Protein AF-A0A7X7KRD1-F1 (afdb_monomer_lite)

Radius of gyration: 26.4 Å; chains: 1; bounding box: 80×24×47 Å

Secondary structure (DSSP, 8-state):
-BSB-------GGGG-TTT---HHHHHGGGT---TTHHHHHHHHHHHHHTTPPPP-PPPPPPPPPPPPP-TT-------

pLDDT: mean 88.7, std 6.8, range [62.47, 98.19]

Foldseek 3Di:
DPPDDLAAQDALQLVPPPRHPDPRNVRNPRSPDDNCPVVVVVVVVVVVVVVDDDDPDDDPPDDDDDDDDCVPPDDDPPD

Sequence (79 aa):
LANDSIGYVPDLAAFDPKTGGGYETVLTAYSCLIPEAGDRIADRLIEMSRTLTPDSVAAPAESKPGSYWDYGRRGPDLE

Structure (mmCIF, N/CA/C/O backbone):
data_AF-A0A7X7KRD1-F1
#
_entry.id   AF-A0A7X7KRD1-F1
#
loop_
_atom_site.group_PDB
_atom_site.id
_atom_site.type_symbol
_atom_site.label_atom_id
_atom_site.label_alt_id
_atom_site.label_comp_id
_atom_site.label_asym_id
_atom_site.label_entity_id
_atom_site.label_seq_id
_atom_site.pdbx_PDB_ins_code
_atom_site.Cartn_x
_atom_site.Cartn_y
_atom_site.Cartn_z
_atom_site.occupancy
_atom_site.B_iso_or_equiv
_atom_site.auth_seq_id
_atom_site.auth_comp_id
_atom_site.auth_asym_id
_atom_site.auth_atom_id
_atom_site.pdbx_PDB_model_num
ATOM 1 N N . LEU A 1 1 ? -6.983 8.910 -3.880 1.00 66.88 1 LEU A N 1
ATOM 2 C CA . LEU A 1 1 ? -7.250 9.995 -4.852 1.00 66.88 1 LEU A CA 1
ATOM 3 C C . LEU A 1 1 ? -7.138 9.435 -6.266 1.00 66.88 1 LEU A C 1
ATOM 5 O O . LEU A 1 1 ? -6.157 9.668 -6.957 1.00 66.88 1 LEU A O 1
ATOM 9 N N . ALA A 1 2 ? -8.115 8.629 -6.664 1.00 85.00 2 ALA A N 1
ATOM 10 C CA . ALA A 1 2 ? -8.246 8.111 -8.021 1.00 85.00 2 ALA A CA 1
ATOM 11 C C . ALA A 1 2 ? -9.738 7.893 -8.244 1.00 85.00 2 ALA A C 1
ATOM 13 O O . ALA A 1 2 ? -10.359 7.180 -7.459 1.00 85.00 2 ALA A O 1
ATOM 14 N N . ASN A 1 3 ? -10.305 8.548 -9.256 1.00 93.00 3 ASN A N 1
ATOM 15 C CA . ASN A 1 3 ? -11.742 8.613 -9.555 1.00 93.00 3 ASN A CA 1
ATOM 16 C C . ASN A 1 3 ? -12.629 9.262 -8.468 1.00 93.00 3 ASN A C 1
ATOM 18 O O . ASN A 1 3 ? -13.634 9.858 -8.828 1.00 93.00 3 ASN A O 1
ATOM 22 N N . ASP A 1 4 ? -12.252 9.199 -7.185 1.00 91.81 4 ASP A N 1
ATOM 23 C CA . ASP A 1 4 ? -12.892 9.897 -6.062 1.00 91.81 4 ASP A CA 1
ATOM 24 C C . ASP A 1 4 ? -11.973 9.934 -4.806 1.00 91.81 4 ASP A C 1
ATOM 26 O O . ASP A 1 4 ? -10.785 9.559 -4.857 1.00 91.81 4 ASP A O 1
ATOM 30 N N . SER A 1 5 ? -12.515 10.388 -3.669 1.00 90.38 5 SER A N 1
ATOM 31 C CA . SER A 1 5 ? -11.869 10.467 -2.357 1.00 90.38 5 SER A CA 1
ATOM 32 C C . SER A 1 5 ? -12.777 9.964 -1.227 1.00 90.38 5 SER A C 1
ATOM 34 O O . SER A 1 5 ? -13.799 10.571 -0.926 1.00 90.38 5 SER A O 1
ATOM 36 N N . ILE A 1 6 ? -12.342 8.907 -0.531 1.00 90.50 6 ILE A N 1
ATOM 37 C CA . ILE A 1 6 ? -13.031 8.323 0.638 1.00 90.50 6 ILE A CA 1
ATOM 38 C C . ILE A 1 6 ? -12.139 8.318 1.893 1.00 90.50 6 ILE A C 1
ATOM 40 O O . ILE A 1 6 ? -12.322 7.519 2.803 1.00 90.50 6 ILE A O 1
ATOM 44 N N . GLY A 1 7 ? -11.139 9.200 1.944 1.00 89.69 7 GLY A N 1
ATOM 45 C CA . GLY A 1 7 ? -10.200 9.289 3.064 1.00 89.69 7 GLY A CA 1
ATOM 46 C C . GLY A 1 7 ? -9.224 8.122 3.154 1.00 89.69 7 GLY A C 1
ATOM 47 O O . GLY A 1 7 ? -8.797 7.575 2.135 1.00 89.69 7 GLY A O 1
ATOM 48 N N . TYR A 1 8 ? -8.834 7.800 4.386 1.00 91.38 8 TYR A N 1
ATOM 49 C CA . TYR A 1 8 ? -7.918 6.704 4.680 1.00 91.38 8 TYR A CA 1
ATOM 50 C C . TYR A 1 8 ? -8.680 5.390 4.826 1.00 91.38 8 TYR A C 1
ATOM 52 O O . TYR A 1 8 ? -9.769 5.348 5.401 1.00 91.38 8 TYR A O 1
ATOM 60 N N . VAL A 1 9 ? -8.063 4.317 4.334 1.00 93.44 9 VAL A N 1
ATOM 61 C CA . VAL A 1 9 ? -8.532 2.940 4.494 1.00 93.44 9 VAL A CA 1
ATOM 62 C C . VAL A 1 9 ? -7.443 2.181 5.260 1.00 93.44 9 VAL A C 1
ATOM 64 O O . VAL A 1 9 ? -6.473 1.750 4.636 1.00 93.44 9 VAL A O 1
ATOM 67 N N . PRO A 1 10 ? -7.532 2.102 6.600 1.00 91.31 10 PRO A N 1
ATOM 68 C CA . PRO A 1 10 ? -6.568 1.370 7.416 1.00 91.31 10 PRO A CA 1
ATOM 69 C C . PRO A 1 10 ? -6.677 -0.146 7.199 1.00 91.31 10 PRO A C 1
ATOM 71 O O . PRO A 1 10 ? -7.703 -0.639 6.726 1.00 91.31 10 PRO A O 1
ATOM 74 N N . ASP A 1 11 ? -5.632 -0.883 7.571 1.00 91.06 11 ASP A N 1
ATOM 75 C CA . ASP A 1 11 ? -5.707 -2.339 7.707 1.00 91.06 11 ASP A CA 1
ATOM 76 C C . ASP A 1 11 ? -6.415 -2.743 9.015 1.00 91.06 11 ASP A C 1
ATOM 78 O O . ASP A 1 11 ? -6.672 -1.915 9.894 1.00 91.06 11 ASP A O 1
ATOM 82 N N . LEU A 1 12 ? -6.736 -4.031 9.169 1.00 91.50 12 LEU A N 1
ATOM 83 C CA . LEU A 1 12 ? -7.403 -4.527 10.378 1.00 91.50 12 LEU A CA 1
ATOM 84 C C . LEU A 1 12 ? -6.577 -4.328 11.658 1.00 91.50 12 LEU A C 1
ATOM 86 O O . LEU A 1 12 ? -7.155 -4.145 12.730 1.00 91.50 12 LEU A O 1
ATOM 90 N N . ALA A 1 13 ? -5.244 -4.348 11.571 1.00 91.88 13 ALA A N 1
ATOM 91 C CA . ALA A 1 13 ? -4.375 -4.190 12.736 1.00 91.88 13 ALA A CA 1
ATOM 92 C C . ALA A 1 13 ? -4.486 -2.782 13.342 1.00 91.88 13 ALA A C 1
ATOM 94 O O . ALA A 1 13 ? -4.407 -2.623 14.562 1.00 91.88 13 ALA A O 1
ATOM 95 N N . ALA A 1 14 ? -4.752 -1.770 12.514 1.00 91.75 14 ALA A N 1
ATOM 96 C CA . ALA A 1 14 ? -5.007 -0.406 12.962 1.00 91.75 14 ALA A CA 1
ATOM 97 C C . ALA A 1 14 ? -6.276 -0.269 13.830 1.00 91.75 14 ALA A C 1
ATOM 99 O O . ALA A 1 14 ? -6.386 0.686 14.599 1.00 91.75 14 ALA A O 1
ATOM 100 N N . PHE A 1 15 ? -7.206 -1.229 13.775 1.00 90.50 15 PHE A N 1
ATOM 101 C CA . PHE A 1 15 ? -8.400 -1.266 14.627 1.00 90.50 15 PHE A CA 1
ATOM 102 C C . PHE A 1 15 ? -8.219 -2.089 15.914 1.00 90.50 15 PHE A C 1
ATOM 104 O O . PHE A 1 15 ? -9.170 -2.210 16.691 1.00 90.50 15 PHE A O 1
ATOM 111 N N . ASP A 1 16 ? -7.027 -2.642 16.180 1.00 92.06 16 ASP A N 1
ATOM 112 C CA . ASP A 1 16 ? -6.776 -3.359 17.431 1.00 92.06 16 ASP A CA 1
ATOM 113 C C . ASP A 1 16 ? -6.937 -2.413 18.642 1.00 92.06 16 ASP A C 1
ATOM 115 O O . ASP A 1 16 ? -6.314 -1.349 18.694 1.00 92.06 16 ASP A O 1
ATOM 119 N N . PRO A 1 17 ? -7.737 -2.777 19.658 1.00 91.25 17 PRO A N 1
ATOM 120 C CA . PRO A 1 17 ? -8.040 -1.885 20.776 1.00 91.25 17 PRO A CA 1
ATOM 121 C C . PRO A 1 17 ? -6.858 -1.637 21.728 1.00 91.25 17 PRO A C 1
ATOM 123 O O . PRO A 1 17 ? -6.959 -0.773 22.598 1.00 91.25 17 PRO A O 1
ATOM 126 N N . LYS A 1 18 ? -5.768 -2.408 21.631 1.00 94.88 18 LYS A N 1
ATOM 127 C CA . LYS A 1 18 ? -4.592 -2.319 22.511 1.00 94.88 18 LYS A CA 1
ATOM 128 C C . LYS A 1 18 ? -3.375 -1.737 21.802 1.00 94.88 18 LYS A C 1
ATOM 130 O O . LYS A 1 18 ? -2.615 -1.005 22.430 1.00 94.88 18 LYS A O 1
ATOM 135 N N . THR A 1 19 ? -3.164 -2.099 20.542 1.00 94.75 19 THR A N 1
ATOM 136 C CA . THR A 1 19 ? -1.969 -1.747 19.763 1.00 94.75 19 THR A CA 1
ATOM 137 C C . THR A 1 19 ? -2.273 -0.931 18.513 1.00 94.75 19 THR A C 1
ATOM 139 O O . THR A 1 19 ? -1.337 -0.437 17.891 1.00 94.75 19 THR A O 1
ATOM 142 N N . GLY A 1 20 ? -3.546 -0.811 18.132 1.00 91.62 20 GLY A N 1
ATOM 143 C CA . GLY A 1 20 ? -3.993 -0.032 16.982 1.00 91.62 20 GLY A CA 1
ATOM 144 C C . GLY A 1 20 ? -4.122 1.465 17.280 1.00 91.62 20 GLY A C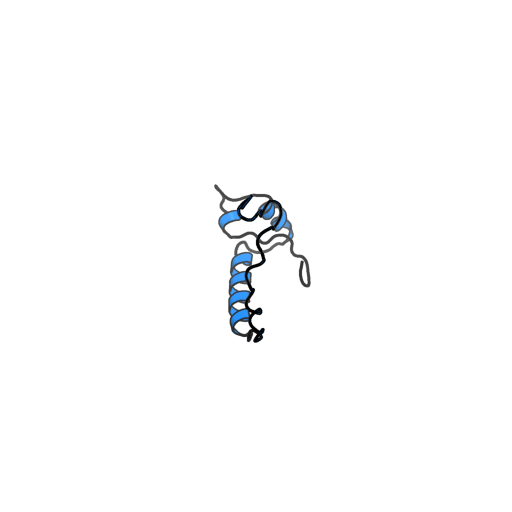 1
ATOM 145 O O . GLY A 1 20 ? -3.511 2.009 18.202 1.00 91.62 20 GLY A O 1
ATOM 146 N N . GLY A 1 21 ? -4.941 2.150 16.484 1.00 89.12 21 GLY A N 1
ATOM 147 C CA . GLY A 1 21 ? -5.120 3.599 16.502 1.00 89.12 21 GLY A CA 1
ATOM 148 C C . GLY A 1 21 ? -4.302 4.293 15.413 1.00 89.12 21 GLY A C 1
ATOM 149 O O . GLY A 1 21 ? -4.145 3.767 14.315 1.00 89.12 21 GLY A O 1
ATOM 150 N N . GLY A 1 22 ? -3.821 5.503 15.696 1.00 87.38 22 GLY A N 1
ATOM 151 C CA . GLY A 1 22 ? -3.054 6.305 14.741 1.00 87.38 22 GLY A CA 1
ATOM 152 C C . GLY A 1 22 ? -3.892 7.303 13.941 1.00 87.38 22 GLY A C 1
ATOM 153 O O . GLY A 1 22 ? -5.116 7.388 14.068 1.00 87.38 22 GLY A O 1
ATOM 154 N N . TYR A 1 23 ? -3.194 8.108 13.144 1.00 83.94 23 TYR A N 1
ATOM 155 C CA . TYR A 1 23 ? -3.770 9.219 12.386 1.00 83.94 23 TYR A CA 1
ATOM 156 C C . TYR A 1 23 ? -4.806 8.732 11.365 1.00 83.94 23 TYR A C 1
ATOM 158 O O . TYR A 1 23 ? -5.903 9.280 11.257 1.00 83.94 23 TYR A O 1
ATOM 166 N N . GLU A 1 24 ? -4.481 7.646 10.676 1.00 79.88 24 GLU A N 1
ATOM 167 C CA . GLU A 1 24 ? -5.284 7.019 9.636 1.00 79.88 24 GLU A CA 1
ATOM 168 C C . GLU A 1 24 ? -6.618 6.494 10.188 1.00 79.88 24 GLU A C 1
ATOM 170 O O . GLU A 1 24 ? -7.663 6.695 9.569 1.00 79.88 24 GLU A O 1
ATOM 175 N N . THR A 1 25 ? -6.611 5.902 11.387 1.00 84.12 25 THR A N 1
ATOM 176 C CA . THR A 1 25 ? -7.813 5.374 12.056 1.00 84.12 25 THR A CA 1
ATOM 177 C C . THR A 1 25 ? -8.755 6.490 12.514 1.00 84.12 25 THR A C 1
ATOM 179 O O . THR A 1 25 ? -9.970 6.358 12.398 1.00 84.12 25 THR A O 1
ATOM 182 N N . VAL A 1 26 ? -8.230 7.635 12.969 1.00 81.88 26 VAL A N 1
ATOM 183 C CA . VAL A 1 26 ? -9.062 8.810 13.305 1.00 81.88 26 VAL A CA 1
ATOM 184 C C . VAL A 1 26 ? -9.736 9.372 12.053 1.00 81.88 26 VAL A C 1
ATOM 186 O O . VAL A 1 26 ? -10.914 9.730 12.077 1.00 81.88 26 VAL A O 1
ATOM 189 N N . LEU A 1 27 ? -9.003 9.430 10.942 1.00 79.19 27 LEU A N 1
ATOM 190 C CA . LEU A 1 27 ? -9.506 9.996 9.695 1.00 79.19 27 LEU A CA 1
ATOM 191 C C . LEU A 1 27 ? -10.374 9.045 8.869 1.00 79.19 27 LEU A C 1
ATOM 193 O O . LEU A 1 27 ? -11.002 9.505 7.921 1.00 79.19 27 LEU A O 1
ATOM 197 N N . THR A 1 28 ? -10.477 7.765 9.228 1.00 83.19 28 THR A N 1
ATOM 198 C CA . THR A 1 28 ? -11.451 6.851 8.606 1.00 83.19 28 THR A CA 1
ATO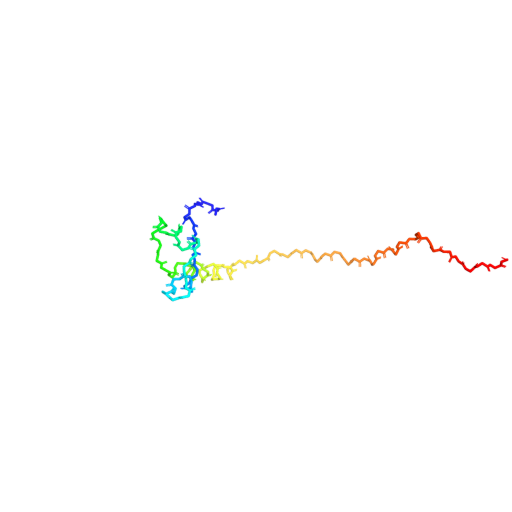M 199 C C . THR A 1 28 ? -12.878 7.057 9.143 1.00 83.19 28 THR A C 1
ATOM 201 O O . THR A 1 28 ? -13.847 6.589 8.549 1.00 83.19 28 THR A O 1
ATOM 204 N N . ALA A 1 29 ? -13.050 7.815 10.237 1.00 77.50 29 ALA A N 1
ATOM 205 C CA . ALA A 1 29 ? -14.350 8.014 10.885 1.00 77.50 29 ALA A CA 1
ATOM 206 C C . ALA A 1 29 ? -15.422 8.631 9.963 1.00 77.50 29 ALA A C 1
ATOM 208 O O . ALA A 1 29 ? -16.606 8.342 10.129 1.00 77.50 29 ALA A O 1
ATOM 209 N N . TYR A 1 30 ? -15.028 9.453 8.982 1.00 84.94 30 TYR A N 1
ATOM 210 C CA . TYR A 1 30 ? -15.963 10.051 8.017 1.00 84.94 30 TYR A CA 1
ATOM 211 C C . TYR A 1 30 ? -16.201 9.184 6.774 1.00 84.94 30 TYR A C 1
ATOM 213 O O . TYR A 1 30 ? -17.145 9.431 6.028 1.00 84.94 30 TYR A O 1
ATOM 221 N N . SER A 1 31 ? -15.357 8.177 6.543 1.00 87.19 31 SER A N 1
ATOM 222 C CA . SER A 1 31 ? -15.451 7.278 5.393 1.00 87.19 31 SER A CA 1
ATOM 223 C C . SER A 1 31 ? -16.643 6.323 5.505 1.00 87.19 31 SER A C 1
ATOM 225 O O . SER A 1 31 ? -17.111 5.808 4.493 1.00 87.19 31 SER A O 1
ATOM 227 N N . CYS A 1 32 ? -17.128 6.078 6.731 1.00 86.75 32 CYS A N 1
ATOM 228 C CA . CYS A 1 32 ? -18.224 5.153 7.054 1.00 86.75 32 CYS A CA 1
ATOM 229 C C . CYS A 1 32 ? -18.054 3.743 6.449 1.00 86.75 32 CYS A C 1
ATOM 231 O O . CYS A 1 32 ? -19.036 3.049 6.181 1.00 86.75 32 CYS A O 1
ATOM 233 N N . LEU A 1 33 ? -16.808 3.320 6.225 1.00 91.19 33 LEU A N 1
ATOM 234 C CA . LEU A 1 33 ? -16.470 1.988 5.739 1.00 91.19 33 LEU A CA 1
ATOM 235 C C . LEU A 1 33 ? -16.475 0.981 6.896 1.00 91.19 33 LEU A C 1
ATOM 237 O O . LEU A 1 33 ? -16.307 1.343 8.059 1.00 91.19 33 LEU A O 1
ATOM 241 N N . ILE A 1 34 ? -16.651 -0.298 6.564 1.00 92.62 34 ILE A N 1
ATOM 242 C CA . ILE A 1 34 ? -16.434 -1.389 7.522 1.00 92.62 34 ILE A CA 1
ATOM 243 C C . ILE A 1 34 ? -14.924 -1.598 7.757 1.00 92.62 34 ILE A C 1
ATOM 245 O O . ILE A 1 34 ? -14.149 -1.329 6.834 1.00 92.62 34 ILE A O 1
ATOM 249 N N . PRO A 1 35 ? -14.488 -2.101 8.928 1.00 91.06 35 PRO A N 1
ATOM 250 C CA . PRO A 1 35 ? -13.066 -2.327 9.223 1.00 91.06 35 PRO A CA 1
ATOM 251 C C . PRO A 1 35 ? -12.336 -3.201 8.190 1.00 91.06 35 PRO A C 1
ATOM 253 O O . PRO A 1 35 ? -11.171 -2.971 7.890 1.00 91.06 35 PRO A O 1
ATOM 256 N N . GLU A 1 36 ? -13.035 -4.160 7.582 1.00 93.62 36 GLU A N 1
ATOM 257 C CA . GLU A 1 36 ? -12.499 -5.091 6.582 1.00 93.62 36 GLU A CA 1
ATOM 258 C C . GLU A 1 36 ? -12.376 -4.474 5.175 1.00 93.62 36 GLU A C 1
ATOM 260 O O . GLU A 1 36 ? -12.056 -5.171 4.209 1.00 93.62 36 GLU A O 1
ATOM 265 N N . ALA A 1 37 ? -12.690 -3.186 4.997 1.00 93.38 37 ALA A N 1
ATOM 266 C CA . ALA A 1 37 ? -12.715 -2.561 3.676 1.00 93.38 37 ALA A CA 1
ATOM 267 C C . ALA A 1 37 ? -11.355 -2.621 2.963 1.00 93.38 37 ALA A C 1
ATOM 269 O O . ALA A 1 37 ? -11.331 -2.872 1.758 1.00 93.38 37 ALA A O 1
ATOM 270 N N . GLY A 1 38 ? -10.247 -2.441 3.692 1.00 92.44 38 GLY A N 1
ATOM 271 C CA . GLY A 1 38 ? -8.892 -2.542 3.139 1.00 92.44 38 GLY A CA 1
ATOM 272 C C . GLY A 1 38 ? -8.630 -3.905 2.499 1.00 92.44 38 GLY A C 1
ATOM 273 O O . GLY A 1 38 ? -8.295 -3.976 1.315 1.00 92.44 38 GLY A O 1
ATOM 274 N N . ASP A 1 39 ? -8.892 -4.980 3.245 1.00 94.50 39 ASP A N 1
ATOM 275 C CA . ASP A 1 39 ? -8.689 -6.356 2.782 1.00 94.50 39 ASP A CA 1
ATOM 276 C C . ASP A 1 39 ? -9.579 -6.680 1.578 1.00 94.50 39 ASP A C 1
ATOM 278 O O . ASP A 1 39 ? -9.109 -7.184 0.560 1.00 94.50 39 ASP A O 1
ATOM 282 N N . ARG A 1 40 ? -10.860 -6.293 1.627 1.00 95.81 40 ARG A N 1
ATOM 283 C CA . ARG A 1 40 ? -11.802 -6.529 0.520 1.00 95.81 40 ARG A CA 1
ATOM 284 C C . ARG A 1 40 ? -11.400 -5.806 -0.764 1.00 95.81 40 ARG A C 1
ATOM 286 O O . ARG A 1 40 ? -11.600 -6.341 -1.857 1.00 95.81 40 ARG A O 1
ATOM 293 N N . ILE A 1 41 ? -10.878 -4.583 -0.651 1.00 95.31 41 ILE A N 1
ATOM 294 C CA . ILE A 1 41 ? -10.361 -3.830 -1.799 1.00 95.31 41 ILE A CA 1
ATOM 295 C C . ILE A 1 41 ? -9.138 -4.552 -2.367 1.00 95.31 41 ILE A C 1
ATOM 297 O O . ILE A 1 41 ? -9.085 -4.775 -3.577 1.00 95.31 41 ILE A O 1
ATOM 301 N N . ALA A 1 42 ? -8.192 -4.951 -1.514 1.00 96.06 42 ALA A N 1
ATOM 302 C CA . ALA A 1 42 ? -6.997 -5.673 -1.934 1.00 96.06 42 ALA A CA 1
ATOM 303 C C . ALA A 1 42 ? -7.351 -6.983 -2.656 1.00 96.06 42 ALA A C 1
ATOM 305 O O . ALA A 1 42 ? -6.912 -7.189 -3.788 1.00 96.06 42 ALA A O 1
ATOM 306 N N . ASP A 1 43 ? -8.216 -7.810 -2.067 1.00 97.31 43 ASP A N 1
ATOM 307 C CA . ASP A 1 43 ? -8.671 -9.076 -2.648 1.00 97.31 43 ASP A CA 1
ATOM 308 C C . ASP A 1 43 ? -9.291 -8.875 -4.032 1.00 97.31 43 ASP A C 1
ATOM 310 O O . ASP A 1 43 ? -8.947 -9.572 -4.994 1.00 97.31 43 ASP A O 1
ATOM 314 N N . ARG A 1 44 ? -10.173 -7.876 -4.165 1.00 97.81 44 ARG A N 1
ATOM 315 C CA . ARG A 1 44 ? -10.848 -7.600 -5.434 1.00 97.81 44 ARG A CA 1
ATOM 316 C C . ARG A 1 44 ? -9.886 -7.076 -6.497 1.00 97.81 44 ARG A C 1
ATOM 318 O O . ARG A 1 44 ? -10.019 -7.440 -7.664 1.00 97.81 44 ARG A O 1
ATOM 325 N N . LEU A 1 45 ? -8.920 -6.241 -6.117 1.00 97.19 45 LEU A N 1
ATOM 326 C CA . LEU A 1 45 ? -7.892 -5.743 -7.033 1.00 97.19 45 LEU A CA 1
ATOM 327 C C . LEU A 1 45 ? -6.947 -6.861 -7.479 1.00 97.19 45 LEU A C 1
ATOM 329 O O . LEU A 1 45 ? -6.598 -6.915 -8.657 1.00 97.19 45 LEU A O 1
ATOM 333 N N . ILE A 1 46 ? -6.580 -7.781 -6.585 1.00 97.88 46 ILE A N 1
ATOM 334 C CA . ILE A 1 46 ? -5.786 -8.966 -6.926 1.00 97.88 46 ILE A CA 1
ATOM 335 C C . ILE A 1 46 ? -6.554 -9.839 -7.921 1.00 97.88 46 ILE A C 1
ATOM 337 O O . ILE A 1 46 ? -6.004 -10.205 -8.960 1.00 97.88 46 ILE A O 1
ATOM 341 N N . GLU A 1 47 ? -7.829 -10.130 -7.658 1.00 98.19 47 GLU A N 1
ATOM 342 C CA . GLU A 1 47 ? -8.680 -10.883 -8.584 1.00 98.19 47 GLU A CA 1
ATOM 343 C C . GLU A 1 47 ? -8.782 -10.191 -9.950 1.00 98.19 47 GLU A C 1
ATOM 345 O O . GLU A 1 47 ? -8.573 -10.825 -10.984 1.00 98.19 47 GLU A O 1
ATOM 350 N N . MET A 1 48 ? -9.027 -8.880 -9.963 1.00 98.06 48 MET A N 1
ATOM 351 C CA . MET A 1 48 ? -9.120 -8.095 -11.191 1.00 98.06 48 MET A CA 1
ATOM 352 C C . MET A 1 48 ? -7.794 -8.079 -11.956 1.00 98.06 48 MET A C 1
ATOM 354 O O . MET A 1 48 ? -7.790 -8.258 -13.171 1.00 98.06 48 MET A O 1
ATOM 358 N N . SER A 1 49 ? -6.660 -7.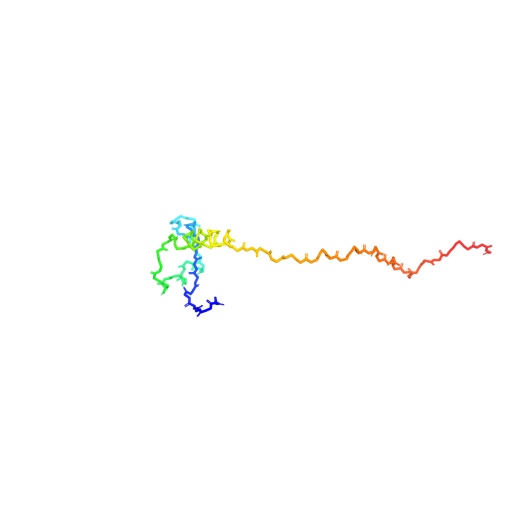926 -11.269 1.00 97.44 49 SER A N 1
ATOM 359 C CA . SER A 1 49 ? -5.339 -7.895 -11.906 1.00 97.44 49 SER A CA 1
ATOM 360 C C . SER A 1 49 ? -5.021 -9.182 -12.668 1.00 97.44 49 SER A C 1
ATOM 362 O O . SER A 1 49 ? -4.399 -9.120 -13.723 1.00 97.44 49 SER A O 1
ATOM 364 N N . ARG A 1 50 ? -5.525 -10.338 -12.210 1.00 96.81 50 ARG A N 1
ATOM 365 C CA . ARG A 1 50 ? -5.368 -11.631 -12.901 1.00 96.81 50 ARG A CA 1
ATOM 366 C C . ARG A 1 50 ? -6.075 -11.683 -14.256 1.00 96.81 50 ARG A C 1
ATOM 368 O O . ARG A 1 50 ? -5.764 -12.552 -15.063 1.00 96.81 50 ARG A O 1
ATOM 375 N N . THR A 1 51 ? -7.024 -10.782 -14.502 1.00 97.38 51 THR A N 1
ATOM 376 C CA . THR A 1 51 ? -7.719 -10.659 -15.794 1.00 97.38 51 THR A CA 1
ATO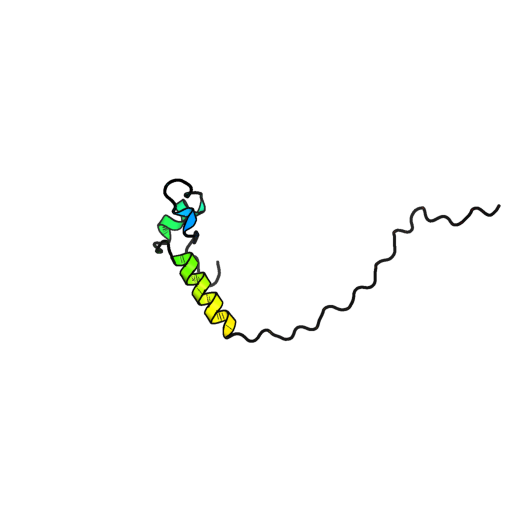M 377 C C . THR A 1 51 ? -6.982 -9.752 -16.778 1.00 97.38 51 THR A C 1
ATOM 379 O O . THR A 1 51 ? -7.312 -9.729 -17.962 1.00 97.38 51 THR A O 1
ATOM 382 N N . LEU A 1 52 ? -5.978 -9.008 -16.308 1.00 96.50 52 LEU A N 1
ATOM 383 C CA . LEU A 1 52 ? -5.188 -8.113 -17.137 1.00 96.50 52 LEU A CA 1
ATOM 384 C C . LEU A 1 52 ? -4.035 -8.888 -17.771 1.00 96.50 52 LEU A C 1
ATOM 386 O O . LEU A 1 52 ? -3.369 -9.689 -17.119 1.00 96.50 52 LEU A O 1
ATOM 390 N N . THR A 1 53 ? -3.780 -8.625 -19.049 1.00 94.12 53 THR A N 1
ATOM 391 C CA . THR A 1 53 ? -2.568 -9.098 -19.723 1.00 94.12 53 THR A CA 1
ATOM 392 C C . THR A 1 53 ? -1.527 -7.986 -19.634 1.00 94.12 53 THR A C 1
ATOM 394 O O . THR A 1 53 ? -1.783 -6.904 -20.167 1.00 94.12 53 THR A O 1
ATOM 397 N N . PRO A 1 54 ? -0.388 -8.195 -18.948 1.00 90.50 54 PRO A N 1
ATOM 398 C CA . PRO A 1 54 ? 0.693 -7.220 -18.942 1.00 90.50 54 PRO A CA 1
ATOM 399 C C . PRO A 1 54 ? 1.194 -6.976 -20.364 1.00 90.50 54 PRO A C 1
ATOM 401 O O . PRO A 1 54 ? 1.333 -7.921 -21.142 1.00 90.50 54 PRO A O 1
ATOM 404 N N . ASP A 1 55 ? 1.484 -5.721 -20.693 1.00 89.25 55 ASP A N 1
ATOM 405 C CA . ASP A 1 55 ? 2.106 -5.401 -21.973 1.00 89.25 55 ASP A CA 1
ATOM 406 C C . ASP A 1 55 ? 3.544 -5.942 -22.016 1.00 89.25 55 ASP A C 1
ATOM 408 O O . ASP A 1 55 ? 4.255 -5.960 -21.002 1.00 89.25 55 ASP A O 1
ATOM 412 N N . SER A 1 56 ? 3.990 -6.383 -23.191 1.00 86.50 56 SER A N 1
ATOM 413 C CA . SER A 1 56 ? 5.366 -6.828 -23.384 1.00 86.50 56 SER A CA 1
ATOM 414 C C . SER A 1 56 ? 6.258 -5.608 -23.585 1.00 86.50 56 SER A C 1
ATOM 416 O O . SER A 1 56 ? 6.506 -5.172 -24.709 1.00 86.50 56 SER A O 1
ATOM 418 N N . VAL A 1 57 ? 6.743 -5.033 -22.488 1.00 87.25 57 VAL A N 1
ATOM 419 C CA . VAL A 1 57 ? 7.738 -3.962 -22.563 1.00 87.25 57 VAL A CA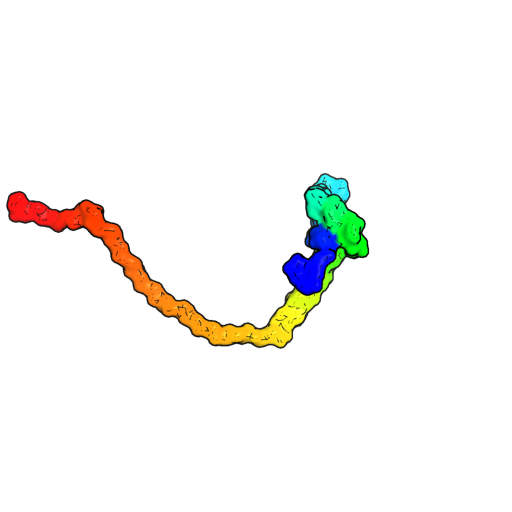 1
ATOM 420 C C . VAL A 1 57 ? 9.096 -4.583 -22.881 1.00 87.25 57 VAL A C 1
ATOM 422 O O . VAL A 1 57 ? 9.508 -5.558 -22.249 1.00 87.25 57 VAL A O 1
ATOM 425 N N . ALA A 1 58 ? 9.791 -4.031 -23.878 1.00 87.19 58 ALA A N 1
ATOM 426 C CA . ALA A 1 58 ? 11.142 -4.465 -24.206 1.00 87.19 58 ALA A CA 1
ATOM 427 C C . ALA A 1 58 ? 12.047 -4.344 -22.972 1.00 87.19 58 ALA A C 1
ATOM 429 O O . ALA A 1 58 ? 11.983 -3.354 -22.239 1.00 87.19 58 ALA A O 1
ATOM 430 N N . ALA A 1 59 ? 12.901 -5.346 -22.755 1.00 86.56 59 ALA A N 1
ATOM 431 C CA . ALA A 1 59 ? 13.896 -5.272 -21.696 1.00 86.56 59 ALA A CA 1
ATOM 432 C C . ALA A 1 59 ? 14.750 -4.001 -21.874 1.00 86.56 59 ALA A C 1
ATOM 434 O O . ALA A 1 59 ? 15.081 -3.647 -23.014 1.00 86.56 59 ALA A O 1
ATOM 435 N N . PRO A 1 60 ? 15.110 -3.306 -20.779 1.00 86.81 60 PRO A N 1
ATOM 436 C CA . PRO A 1 60 ? 16.035 -2.190 -20.868 1.00 86.81 60 PRO A CA 1
ATOM 437 C C . PRO A 1 60 ? 17.335 -2.662 -21.522 1.00 86.81 60 PRO A C 1
ATOM 439 O O . PRO A 1 60 ? 17.786 -3.787 -21.295 1.00 86.81 60 PRO A O 1
ATOM 442 N N . ALA A 1 61 ? 17.923 -1.801 -22.353 1.00 89.75 61 ALA A N 1
ATOM 443 C CA . ALA A 1 61 ? 19.200 -2.100 -22.978 1.00 89.75 61 ALA A CA 1
ATOM 444 C C . ALA A 1 61 ? 20.247 -2.416 -21.902 1.00 89.75 61 ALA A C 1
ATOM 446 O O . ALA A 1 61 ? 20.291 -1.765 -20.854 1.00 89.75 61 ALA A O 1
ATOM 447 N N . GLU A 1 62 ? 21.097 -3.403 -22.175 1.00 91.88 62 GLU A N 1
ATOM 448 C CA . GLU A 1 62 ? 22.185 -3.762 -21.277 1.00 91.88 62 GLU A CA 1
ATOM 449 C C . GLU A 1 62 ? 23.091 -2.542 -21.057 1.00 91.88 62 GLU A C 1
ATOM 451 O O . GLU A 1 62 ? 23.631 -1.956 -22.003 1.00 91.88 62 GLU A O 1
ATOM 456 N N . SER A 1 63 ? 23.225 -2.114 -19.801 1.00 89.12 63 SER A N 1
ATOM 457 C CA . SER A 1 63 ? 24.087 -0.987 -19.470 1.00 89.12 63 SER A CA 1
ATOM 458 C C . SER A 1 63 ? 25.542 -1.425 -19.560 1.00 89.12 63 SER A C 1
ATOM 460 O O . SER A 1 63 ? 25.951 -2.377 -18.895 1.00 89.12 63 SER A O 1
ATOM 462 N N . LYS A 1 64 ? 26.355 -0.685 -20.311 1.00 90.81 64 LYS A N 1
ATOM 463 C CA . LYS A 1 64 ? 27.809 -0.816 -20.203 1.00 90.81 64 LYS A CA 1
ATOM 464 C C . LYS A 1 64 ? 28.266 -0.130 -18.912 1.00 90.81 64 LYS A C 1
ATOM 466 O O . LYS A 1 64 ? 27.767 0.962 -18.628 1.00 90.81 64 LYS A O 1
ATOM 471 N N . PRO A 1 65 ? 29.203 -0.718 -18.146 1.00 90.12 65 PRO A N 1
ATOM 472 C CA . PRO A 1 65 ? 29.838 -0.014 -17.041 1.00 90.12 65 PRO A CA 1
ATOM 473 C C . PRO A 1 65 ? 30.343 1.353 -17.506 1.00 90.12 65 PRO A C 1
ATOM 475 O O . PRO A 1 65 ? 30.958 1.466 -18.569 1.00 90.12 65 PRO A O 1
ATOM 478 N N . GLY A 1 66 ? 30.055 2.392 -16.723 1.00 87.06 66 GLY A N 1
ATOM 479 C CA . GLY A 1 66 ? 30.607 3.718 -16.970 1.00 87.06 66 GLY A CA 1
ATOM 480 C C . GLY A 1 66 ? 32.130 3.716 -16.828 1.00 87.06 66 GLY A C 1
ATOM 481 O O . GLY A 1 66 ? 32.719 2.835 -16.200 1.00 87.06 66 GLY A O 1
ATOM 482 N N . SER A 1 67 ? 32.779 4.725 -17.396 1.00 88.00 67 SER A N 1
ATOM 483 C CA . SER A 1 67 ? 34.206 4.937 -17.162 1.00 88.00 67 SER A CA 1
ATOM 484 C C . SER A 1 67 ? 34.444 5.389 -15.722 1.00 88.00 67 SER A C 1
ATOM 486 O O . SER A 1 67 ? 33.716 6.235 -15.202 1.00 88.00 67 SER A O 1
ATOM 488 N N . TYR A 1 68 ? 35.497 4.871 -15.085 1.00 84.69 68 TYR A N 1
ATOM 489 C CA . TYR A 1 68 ? 35.991 5.442 -13.832 1.00 84.69 68 TYR A CA 1
ATOM 490 C C . TYR A 1 68 ? 36.406 6.899 -14.041 1.00 84.69 68 TYR A C 1
ATOM 492 O O . TYR A 1 68 ? 36.973 7.232 -15.087 1.00 84.69 68 TYR A O 1
ATOM 500 N N . TRP A 1 69 ? 36.199 7.716 -13.007 1.00 84.06 69 TRP A N 1
ATOM 501 C CA . TRP A 1 69 ? 36.725 9.076 -12.916 1.00 84.06 69 TRP A CA 1
ATOM 502 C C . TRP A 1 69 ? 38.230 9.086 -13.247 1.00 84.06 69 TRP A C 1
ATOM 504 O O . TRP A 1 69 ? 38.983 8.211 -12.803 1.00 84.06 69 TRP A O 1
ATOM 514 N N . ASP A 1 70 ? 38.659 10.014 -14.099 1.00 81.31 70 ASP A N 1
ATOM 515 C CA . ASP A 1 70 ? 40.021 10.069 -14.647 1.00 81.31 70 ASP A CA 1
ATOM 516 C C . ASP A 1 70 ? 40.940 11.046 -13.898 1.00 81.31 70 ASP A C 1
ATOM 518 O O . ASP A 1 70 ? 42.161 10.991 -14.056 1.00 81.31 70 ASP A O 1
ATOM 522 N N . TYR A 1 71 ? 40.383 11.891 -13.026 1.00 83.12 71 TYR A N 1
ATOM 523 C CA . TYR A 1 71 ? 41.163 12.811 -12.206 1.00 83.12 71 TYR A CA 1
ATOM 524 C C . TYR A 1 71 ? 42.170 12.057 -11.333 1.00 83.12 71 TYR A C 1
ATOM 526 O O . TYR A 1 71 ? 41.807 11.207 -10.520 1.00 83.12 71 TYR A O 1
ATOM 534 N N . GLY A 1 72 ? 43.449 12.397 -11.494 1.00 79.62 72 GLY A N 1
ATOM 535 C CA . GLY A 1 72 ? 44.549 11.781 -10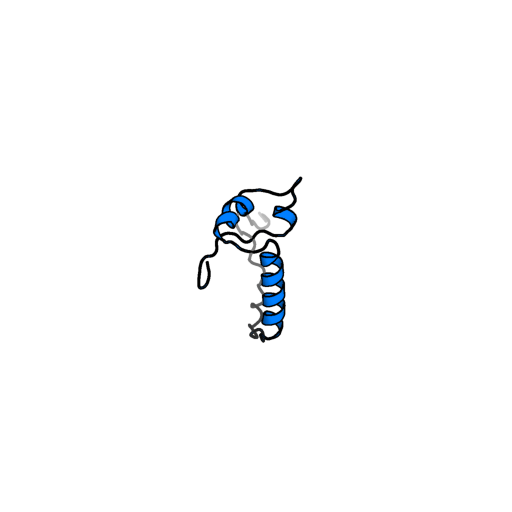.754 1.00 79.62 72 GLY A CA 1
ATOM 536 C C . GLY A 1 72 ? 45.068 10.467 -11.346 1.00 79.62 72 GLY A C 1
ATOM 537 O O . GLY A 1 72 ? 46.018 9.912 -10.799 1.00 79.62 72 GLY A O 1
ATOM 538 N N . ARG A 1 73 ? 44.525 9.982 -12.473 1.00 80.50 73 ARG A N 1
ATOM 539 C CA . ARG A 1 73 ? 45.081 8.827 -13.193 1.00 80.50 73 ARG A CA 1
ATOM 540 C C . ARG A 1 73 ? 46.365 9.232 -13.926 1.00 80.50 73 ARG A C 1
ATOM 542 O O . ARG A 1 73 ? 46.348 9.516 -15.120 1.00 80.50 73 ARG A O 1
ATOM 549 N N . ARG A 1 74 ? 47.485 9.275 -13.203 1.00 79.38 74 ARG A N 1
ATOM 550 C CA . ARG A 1 74 ? 48.825 9.364 -13.798 1.00 79.38 74 ARG A CA 1
ATOM 551 C C . ARG A 1 74 ? 49.332 7.967 -14.156 1.00 79.38 74 ARG A C 1
ATOM 553 O O . ARG A 1 74 ? 49.112 7.016 -13.409 1.00 79.38 74 ARG A O 1
ATOM 560 N N . GLY A 1 75 ? 49.958 7.849 -15.326 1.00 79.75 75 GLY A N 1
ATOM 561 C CA . GLY A 1 75 ? 50.745 6.669 -15.690 1.00 79.75 75 GLY A CA 1
ATOM 562 C C . GLY A 1 75 ? 52.030 6.585 -14.857 1.00 79.75 75 GLY A C 1
ATOM 563 O O . GLY A 1 75 ? 52.269 7.464 -14.032 1.00 79.75 75 GLY A O 1
ATOM 564 N N . PRO A 1 76 ? 52.851 5.539 -15.039 1.00 78.44 76 PRO A N 1
ATOM 565 C CA . PRO A 1 76 ? 54.157 5.476 -14.392 1.00 78.44 76 PRO A CA 1
ATOM 566 C C . PRO A 1 76 ? 55.021 6.674 -14.813 1.00 78.44 76 PRO A C 1
ATOM 568 O O . PRO A 1 76 ? 55.099 6.988 -16.001 1.00 78.44 76 PRO A O 1
ATOM 571 N N . ASP A 1 77 ? 55.674 7.313 -13.843 1.00 78.06 77 ASP A N 1
ATOM 572 C CA . ASP A 1 77 ? 56.687 8.338 -14.098 1.00 78.06 77 ASP A CA 1
ATOM 573 C C . ASP A 1 77 ? 57.971 7.619 -14.549 1.00 78.06 77 ASP A C 1
ATOM 575 O O . ASP A 1 77 ? 58.665 6.999 -13.744 1.00 78.06 77 ASP A O 1
ATOM 579 N N . LEU A 1 78 ? 58.210 7.593 -15.866 1.00 80.56 78 LEU A N 1
ATOM 580 C CA . LEU A 1 78 ? 59.327 6.870 -16.496 1.00 80.56 78 LEU A CA 1
ATOM 581 C C . LEU A 1 78 ? 60.567 7.744 -16.773 1.00 80.56 78 LEU A C 1
ATOM 583 O O . LEU A 1 78 ? 61.445 7.310 -17.515 1.00 80.56 78 LEU A O 1
ATOM 587 N N . GLU A 1 79 ? 60.667 8.922 -16.152 1.00 62.47 79 GLU A N 1
ATOM 588 C CA . GLU A 1 79 ? 61.877 9.766 -16.108 1.00 62.47 79 GLU A CA 1
ATOM 589 C C . GLU A 1 79 ? 62.091 10.353 -14.709 1.00 62.47 79 GLU A C 1
ATOM 591 O O . GLU A 1 79 ? 61.102 10.851 -14.121 1.00 62.47 79 GLU A O 1
#